Protein AF-A0A956G0F5-F1 (afdb_monomer_lite)

pLDDT: mean 84.37, std 15.27, range [37.78, 97.0]

Foldseek 3Di:
DDDDDDPFFKKKKKAWDPDPQVSQVVSLLVVLQQVLLCVVLVWDKDWDDFDADPPRGTRMTMITTHAPPVLVQCVLVAFKEWEWEADPPHDDITITIMGIDMDTPPPVVDPDPVPVDGDHQWYAYDPPFGKIAGPPPRQMDRPNVCSSSHPCVSPTPRGNRPDD

Sequence (164 aa):
MSRERPDFDCSVHLQASFGGVEARRFAAMLLRMYTRWAERVGLRREIGEIVGGEDGEVERATLKLAGEGLPARLRGEAGAHRLVRLPPGETRRHASFVFVEVTAPHDDAGAASTSAAGEQARTYVLHPSESVTDDRTGARTEDAQAVFDGDLSPFLPDVAAQRP

Radius of gyration: 15.9 Å; chains: 1; bounding box: 43×42×38 Å

Structure (mmCIF, N/CA/C/O backbone):
data_AF-A0A956G0F5-F1
#
_entry.id   AF-A0A956G0F5-F1
#
loop_
_atom_site.group_PDB
_atom_site.id
_atom_site.type_symbol
_atom_site.label_atom_id
_atom_site.label_alt_id
_atom_site.label_comp_id
_atom_site.label_asym_id
_atom_site.label_entity_id
_atom_site.label_seq_id
_atom_site.pdbx_PDB_ins_code
_atom_site.Cartn_x
_atom_site.Cartn_y
_atom_site.Cartn_z
_atom_site.occupancy
_atom_site.B_iso_or_equiv
_atom_site.auth_seq_id
_atom_site.auth_comp_id
_atom_site.auth_asym_id
_atom_site.auth_atom_id
_atom_site.pdbx_PDB_model_num
ATOM 1 N N . MET A 1 1 ? -19.139 25.945 19.497 1.00 37.78 1 MET A N 1
ATOM 2 C CA . MET A 1 1 ? -18.672 26.077 18.102 1.00 37.78 1 MET A CA 1
ATOM 3 C C . MET A 1 1 ? -18.524 24.672 17.548 1.00 37.78 1 MET A C 1
ATOM 5 O O . MET A 1 1 ? -17.520 24.027 17.824 1.00 37.78 1 MET A O 1
ATOM 9 N N . SER A 1 2 ? -19.570 24.148 16.909 1.00 46.56 2 SER A N 1
ATOM 10 C CA . SER A 1 2 ? -19.559 22.795 16.349 1.00 46.56 2 SER A CA 1
ATOM 11 C C . SER A 1 2 ? -18.600 22.784 15.165 1.00 46.56 2 SER A C 1
ATOM 13 O O . SER A 1 2 ? -18.899 23.384 14.139 1.00 46.56 2 SER A O 1
ATOM 15 N N . ARG A 1 3 ? -17.417 22.185 15.335 1.00 55.22 3 ARG A N 1
ATOM 16 C CA . ARG A 1 3 ? -16.556 21.862 14.196 1.00 55.22 3 ARG A CA 1
ATOM 17 C C . ARG A 1 3 ? -17.314 20.839 13.357 1.00 55.22 3 ARG A C 1
ATOM 19 O O . ARG A 1 3 ? -17.708 19.801 13.888 1.00 55.22 3 ARG A O 1
ATOM 26 N N . GLU A 1 4 ? -17.579 21.182 12.103 1.00 61.81 4 GLU A N 1
ATOM 27 C CA . GLU A 1 4 ? -18.079 20.245 11.102 1.00 61.81 4 GLU A CA 1
ATOM 28 C C . GLU A 1 4 ? -17.144 19.029 11.110 1.00 61.81 4 GLU A C 1
ATOM 30 O O . GLU A 1 4 ? -15.923 19.188 11.041 1.00 61.81 4 GLU A O 1
ATOM 35 N N . ARG A 1 5 ? -17.687 17.829 11.352 1.00 61.78 5 ARG A N 1
ATOM 36 C CA . ARG A 1 5 ? -16.852 16.627 11.321 1.00 61.78 5 ARG A CA 1
ATOM 37 C C . ARG A 1 5 ? -16.483 16.368 9.862 1.00 61.78 5 ARG A C 1
ATOM 39 O O . ARG A 1 5 ? -17.388 16.378 9.031 1.00 61.78 5 ARG A O 1
ATOM 46 N N . PRO A 1 6 ? -15.202 16.127 9.553 1.00 67.56 6 PRO A N 1
ATOM 47 C CA . PRO A 1 6 ? -14.816 15.734 8.211 1.00 67.56 6 PRO A CA 1
ATOM 48 C C . PRO A 1 6 ? -15.486 14.400 7.864 1.00 67.56 6 PRO A C 1
ATOM 50 O O . PRO A 1 6 ? -15.655 13.540 8.728 1.00 67.56 6 PRO A O 1
ATOM 53 N N . ASP A 1 7 ? -15.843 14.223 6.592 1.00 78.75 7 ASP A N 1
ATOM 54 C CA . ASP A 1 7 ? -16.446 12.981 6.088 1.00 78.75 7 ASP A CA 1
ATOM 55 C C . ASP A 1 7 ? -15.504 11.763 6.178 1.00 78.75 7 ASP A C 1
ATOM 57 O O . ASP A 1 7 ? -15.962 10.620 6.112 1.00 78.75 7 ASP A O 1
ATOM 61 N N . PHE A 1 8 ? -14.196 12.007 6.325 1.00 86.19 8 PHE A N 1
ATOM 62 C CA . PHE A 1 8 ? -13.141 11.000 6.428 1.00 86.19 8 PHE A CA 1
ATOM 63 C C . PHE A 1 8 ? -12.205 11.313 7.597 1.00 86.19 8 PHE A C 1
ATOM 65 O O . PHE A 1 8 ? -11.886 12.474 7.846 1.00 86.19 8 PHE A O 1
ATOM 72 N N . ASP A 1 9 ? -11.730 10.269 8.274 1.00 88.00 9 ASP A N 1
ATOM 73 C CA . ASP A 1 9 ? -10.917 10.351 9.495 1.00 88.00 9 ASP A CA 1
ATOM 74 C C . ASP A 1 9 ? -9.413 10.178 9.235 1.00 88.00 9 ASP A C 1
ATOM 76 O O . ASP A 1 9 ? -8.593 10.446 10.114 1.00 88.00 9 ASP A O 1
ATOM 80 N N . CYS A 1 10 ? -9.036 9.713 8.042 1.00 89.88 10 CYS A N 1
ATOM 81 C CA . CYS A 1 10 ? -7.657 9.423 7.666 1.00 89.88 10 CYS A CA 1
ATOM 82 C C . CYS A 1 10 ? -7.459 9.578 6.155 1.00 89.88 10 CYS A C 1
ATOM 84 O O . CYS A 1 10 ? -8.315 9.159 5.374 1.00 89.88 10 CYS A O 1
ATOM 86 N N . SER A 1 11 ? -6.305 10.100 5.742 1.00 91.56 11 SER A N 1
ATOM 87 C CA . SER A 1 11 ? -5.857 10.074 4.347 1.00 91.56 11 SER A CA 1
ATOM 88 C C . SER A 1 11 ? -4.525 9.340 4.237 1.00 91.56 11 SER A C 1
ATOM 90 O O . SER A 1 11 ? -3.614 9.556 5.031 1.00 91.56 11 SER A O 1
ATOM 92 N N . VAL A 1 12 ? -4.426 8.440 3.263 1.00 93.06 12 VAL A N 1
ATOM 93 C CA . VAL A 1 12 ? -3.208 7.718 2.898 1.00 93.06 12 VAL A CA 1
ATOM 94 C C . VAL A 1 12 ? -2.734 8.271 1.562 1.00 93.06 12 VAL A C 1
ATOM 96 O O . VAL A 1 12 ? -3.413 8.118 0.544 1.00 93.06 12 VAL A O 1
ATOM 99 N N . HIS A 1 13 ? -1.578 8.919 1.561 1.00 93.88 13 HIS A N 1
ATOM 100 C CA . HIS A 1 13 ? -0.949 9.464 0.368 1.00 93.88 13 HIS A CA 1
ATOM 101 C C . HIS A 1 13 ? 0.147 8.515 -0.098 1.00 93.88 13 HIS A C 1
ATOM 103 O O . HIS A 1 13 ? 1.003 8.106 0.682 1.00 93.88 13 HIS A O 1
ATOM 109 N N . LEU A 1 14 ? 0.122 8.159 -1.377 1.00 94.62 14 LEU A N 1
ATOM 110 C CA . LEU A 1 14 ? 1.141 7.342 -2.018 1.00 94.62 14 LEU A CA 1
ATOM 111 C C . LEU A 1 14 ? 1.869 8.196 -3.043 1.00 94.62 14 LEU A C 1
ATOM 113 O O . LEU A 1 14 ? 1.217 8.852 -3.853 1.00 94.62 14 LEU A O 1
ATOM 117 N N . GLN A 1 15 ? 3.197 8.147 -3.047 1.00 94.81 15 GLN A N 1
ATOM 118 C CA . GLN A 1 15 ? 4.019 8.835 -4.035 1.00 94.81 15 GLN A CA 1
ATOM 119 C C . GLN A 1 15 ? 5.138 7.922 -4.532 1.00 94.81 15 GLN A C 1
ATOM 121 O O . GLN A 1 15 ? 5.992 7.481 -3.758 1.00 94.81 15 GLN A O 1
ATOM 126 N N . ALA A 1 16 ? 5.151 7.648 -5.835 1.00 94.44 16 ALA A N 1
ATOM 127 C CA . ALA A 1 16 ? 6.256 6.953 -6.478 1.00 94.44 16 ALA A CA 1
ATOM 128 C C . ALA A 1 16 ? 7.526 7.812 -6.394 1.00 94.44 16 ALA A C 1
ATOM 130 O O . ALA A 1 16 ? 7.481 9.017 -6.638 1.00 94.44 16 ALA A O 1
ATOM 131 N N . SER A 1 17 ? 8.661 7.206 -6.037 1.00 90.44 17 SER A N 1
ATOM 132 C CA . SER A 1 17 ? 9.909 7.949 -5.832 1.00 90.44 17 SER A CA 1
ATOM 133 C C . SER A 1 17 ? 11.051 7.448 -6.706 1.00 90.44 17 SER A C 1
ATOM 135 O O . SER A 1 17 ? 11.400 8.081 -7.699 1.00 90.44 17 SER A O 1
ATOM 137 N N . PHE A 1 18 ? 11.641 6.306 -6.368 1.00 91.50 18 PHE A N 1
ATOM 138 C CA . PHE A 1 18 ? 12.774 5.732 -7.090 1.00 91.50 18 PHE A CA 1
ATOM 139 C C . PHE A 1 18 ? 12.350 4.472 -7.842 1.00 91.50 18 PHE A C 1
ATOM 141 O O . PHE A 1 18 ? 11.672 3.628 -7.272 1.00 91.50 18 PHE A O 1
ATOM 148 N N . GLY A 1 19 ? 12.782 4.313 -9.096 1.00 86.75 19 GLY A N 1
ATOM 149 C CA . GLY A 1 19 ? 12.456 3.148 -9.939 1.00 86.75 19 GLY A CA 1
ATOM 150 C C . GLY A 1 19 ? 11.652 3.476 -11.204 1.00 86.75 19 GLY A C 1
ATOM 151 O O . GLY A 1 19 ? 11.338 2.574 -11.977 1.00 86.75 19 GLY A O 1
ATOM 152 N N . GLY A 1 20 ? 11.339 4.754 -11.447 1.00 89.94 20 GLY A N 1
ATOM 153 C CA . GLY A 1 20 ? 10.683 5.214 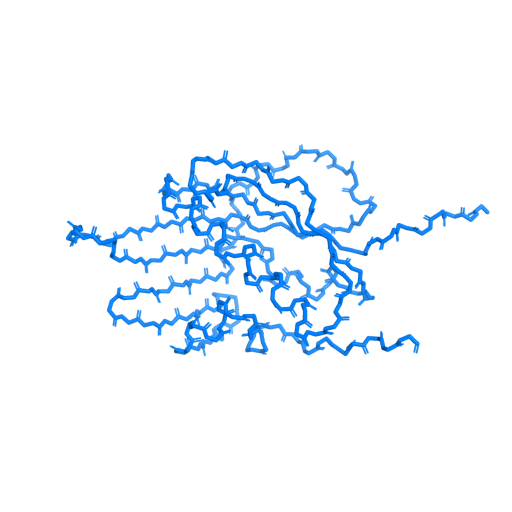-12.676 1.00 89.94 20 GLY A CA 1
ATOM 154 C C . GLY A 1 20 ? 9.306 4.576 -12.884 1.00 89.94 20 GLY A C 1
ATOM 155 O O . GLY A 1 20 ? 8.497 4.519 -11.960 1.00 89.94 20 GLY A O 1
ATOM 156 N N . VAL A 1 21 ? 9.055 4.066 -14.092 1.00 90.38 21 VAL A N 1
ATOM 157 C CA . VAL A 1 21 ? 7.820 3.349 -14.470 1.00 90.38 21 VAL A CA 1
ATOM 158 C C . VAL A 1 21 ? 7.455 2.247 -13.469 1.00 90.38 21 VAL A C 1
ATOM 160 O O . VAL A 1 21 ? 6.309 2.150 -13.035 1.00 90.38 21 VAL A O 1
ATOM 163 N N . GLU A 1 22 ? 8.430 1.447 -13.039 1.00 90.56 22 GLU A N 1
ATOM 164 C CA . GLU A 1 22 ? 8.188 0.325 -12.128 1.00 90.56 22 GLU A CA 1
ATOM 165 C C . GLU A 1 22 ? 7.748 0.795 -10.736 1.00 90.56 22 GLU A C 1
ATOM 167 O O . GLU A 1 22 ? 6.887 0.168 -10.117 1.00 90.56 22 GLU A O 1
ATOM 172 N N . ALA A 1 23 ? 8.246 1.947 -10.279 1.00 93.19 23 ALA A N 1
ATOM 173 C CA . ALA A 1 23 ? 7.774 2.582 -9.051 1.00 93.19 23 ALA A CA 1
ATOM 174 C C . ALA A 1 23 ? 6.330 3.074 -9.177 1.00 93.19 23 ALA A C 1
ATOM 176 O O . ALA A 1 23 ? 5.545 2.899 -8.248 1.00 93.19 23 ALA A O 1
ATOM 177 N N . ARG A 1 24 ? 5.949 3.624 -10.337 1.00 94.81 24 ARG A N 1
ATOM 178 C CA . ARG A 1 24 ? 4.577 4.094 -10.580 1.00 94.81 24 ARG A CA 1
ATOM 179 C C . ARG A 1 24 ? 3.569 2.948 -10.687 1.00 94.81 24 ARG A C 1
ATOM 181 O O . ARG A 1 24 ? 2.455 3.034 -10.172 1.00 94.81 24 ARG A O 1
ATOM 188 N N . ARG A 1 25 ? 3.970 1.827 -11.289 1.00 93.50 25 ARG A N 1
ATOM 189 C CA . ARG A 1 25 ? 3.181 0.581 -11.283 1.00 93.50 25 ARG A CA 1
ATOM 190 C C . ARG A 1 25 ? 3.063 0.006 -9.878 1.00 93.50 25 ARG A C 1
ATOM 192 O O . ARG A 1 25 ? 1.989 -0.443 -9.482 1.00 93.50 25 ARG A O 1
ATOM 199 N N . PHE A 1 26 ? 4.142 0.054 -9.100 1.00 95.00 26 PHE A N 1
ATOM 200 C CA . PHE A 1 26 ? 4.118 -0.383 -7.710 1.00 95.00 26 PHE A CA 1
ATOM 201 C C . PHE A 1 26 ? 3.214 0.502 -6.838 1.00 95.00 26 PHE A C 1
ATOM 203 O O . PHE A 1 26 ? 2.444 -0.026 -6.039 1.00 95.00 26 PHE A O 1
ATOM 210 N N . ALA A 1 27 ? 3.204 1.821 -7.045 1.00 95.88 27 ALA A N 1
ATOM 211 C CA . ALA A 1 27 ? 2.264 2.720 -6.373 1.00 95.88 27 ALA A CA 1
ATOM 212 C C . ALA A 1 27 ? 0.804 2.355 -6.691 1.00 95.88 27 ALA A C 1
ATOM 214 O O . ALA A 1 27 ? -0.027 2.312 -5.785 1.00 95.88 27 ALA A O 1
ATOM 215 N N . ALA A 1 28 ? 0.500 1.991 -7.942 1.00 95.31 28 ALA A N 1
ATOM 216 C CA . ALA A 1 28 ? -0.824 1.496 -8.325 1.00 95.31 28 ALA A CA 1
ATOM 217 C C . ALA A 1 28 ? -1.183 0.174 -7.615 1.00 95.31 28 ALA A C 1
ATOM 219 O O . ALA A 1 28 ? -2.324 -0.022 -7.187 1.00 95.31 28 ALA A O 1
ATOM 220 N N . MET A 1 29 ? -0.209 -0.729 -7.442 1.00 95.62 29 MET A N 1
ATOM 221 C CA . MET A 1 29 ? -0.393 -1.965 -6.672 1.00 95.62 29 MET A CA 1
ATOM 222 C C . MET A 1 29 ? -0.700 -1.681 -5.198 1.00 95.62 29 MET A C 1
ATOM 224 O O . MET A 1 29 ? -1.632 -2.276 -4.661 1.00 95.62 29 MET A O 1
ATOM 228 N N . LEU A 1 30 ? 0.028 -0.760 -4.560 1.00 96.81 30 LEU A N 1
ATOM 229 C CA . LEU A 1 30 ? -0.212 -0.372 -3.165 1.00 96.81 30 LEU A CA 1
ATOM 230 C C . LEU A 1 30 ? -1.554 0.350 -2.986 1.00 96.81 30 LEU A C 1
ATOM 232 O O . LEU A 1 30 ? -2.275 0.071 -2.031 1.00 96.81 30 LEU A O 1
ATOM 236 N N . LEU A 1 31 ? -1.942 1.220 -3.923 1.00 96.44 31 LEU A N 1
ATOM 237 C CA . LEU A 1 31 ? -3.258 1.862 -3.897 1.00 96.44 31 LEU A CA 1
ATOM 238 C C . LEU A 1 31 ? -4.376 0.812 -3.930 1.00 96.44 31 LEU A C 1
ATOM 240 O O . LEU A 1 31 ? -5.308 0.869 -3.124 1.00 96.44 31 LEU A O 1
ATOM 244 N N . ARG A 1 32 ? -4.268 -0.182 -4.823 1.00 96.19 32 ARG A N 1
ATOM 245 C CA . ARG A 1 32 ? -5.219 -1.300 -4.896 1.00 96.19 32 ARG A CA 1
ATOM 246 C C . ARG A 1 32 ? -5.219 -2.130 -3.612 1.00 96.19 32 ARG A C 1
ATOM 248 O O . ARG A 1 32 ? -6.293 -2.491 -3.141 1.00 96.19 32 ARG A O 1
ATOM 255 N N . MET A 1 33 ? -4.045 -2.400 -3.047 1.00 97.00 33 MET A N 1
ATOM 256 C CA . MET A 1 33 ? -3.880 -3.143 -1.797 1.00 97.00 33 MET A CA 1
ATOM 257 C C . MET A 1 33 ? -4.645 -2.484 -0.642 1.00 97.00 33 MET A C 1
ATOM 259 O O . MET A 1 33 ? -5.511 -3.119 -0.044 1.00 97.00 33 MET A O 1
ATOM 263 N N . TYR A 1 34 ? -4.401 -1.197 -0.372 1.00 95.88 34 TYR A N 1
ATOM 264 C CA . TYR A 1 34 ? -5.104 -0.475 0.697 1.00 95.88 34 TYR A CA 1
ATOM 265 C C . TYR A 1 34 ? -6.599 -0.323 0.422 1.00 95.88 34 TYR A C 1
ATOM 267 O O . TYR A 1 34 ? -7.412 -0.390 1.342 1.00 95.88 34 TYR A O 1
ATOM 275 N N . THR A 1 35 ? -6.971 -0.161 -0.848 1.00 95.38 35 THR A N 1
ATOM 276 C CA . THR A 1 35 ? -8.373 -0.111 -1.270 1.00 95.38 35 THR A CA 1
ATOM 277 C C . THR A 1 35 ? -9.106 -1.405 -0.915 1.00 95.38 35 THR A C 1
ATOM 279 O O . THR A 1 35 ? -10.173 -1.354 -0.308 1.00 95.38 35 THR A O 1
ATOM 282 N N . ARG A 1 36 ? -8.521 -2.559 -1.251 1.00 95.62 36 ARG A N 1
ATOM 283 C CA . ARG A 1 36 ? -9.098 -3.878 -0.955 1.00 95.62 36 ARG A CA 1
ATOM 284 C C . ARG A 1 36 ? -9.089 -4.198 0.530 1.00 95.62 36 ARG A C 1
ATOM 286 O O . ARG A 1 36 ? -10.053 -4.765 1.032 1.00 95.62 36 ARG A O 1
ATOM 293 N N . TRP A 1 37 ? -8.037 -3.800 1.243 1.00 94.69 37 TRP A N 1
ATOM 294 C CA . TRP A 1 37 ? -8.008 -3.902 2.697 1.00 94.69 37 TRP A CA 1
ATOM 295 C C . TRP A 1 37 ? -9.184 -3.141 3.320 1.00 94.69 37 TRP A C 1
ATOM 297 O O . TRP A 1 37 ? -9.937 -3.726 4.093 1.00 94.69 37 TRP A O 1
ATOM 307 N N . ALA A 1 38 ? -9.407 -1.884 2.917 1.00 93.25 38 ALA A N 1
ATOM 308 C CA . ALA A 1 38 ? -10.523 -1.078 3.407 1.00 93.25 38 ALA A CA 1
ATOM 309 C C . ALA A 1 38 ? -11.890 -1.719 3.109 1.00 93.25 38 ALA A C 1
ATOM 311 O O . ALA A 1 38 ? -12.765 -1.715 3.969 1.00 93.25 38 ALA A O 1
ATOM 312 N N . GLU A 1 39 ? -12.066 -2.322 1.930 1.00 92.50 39 GLU A N 1
ATOM 313 C CA . GLU A 1 39 ? -13.279 -3.085 1.599 1.00 92.50 39 GLU A CA 1
ATOM 314 C C . GLU A 1 39 ? -13.452 -4.319 2.486 1.00 92.50 39 GLU A C 1
ATOM 316 O O . GLU A 1 39 ? -14.542 -4.565 2.999 1.00 92.50 39 GLU A O 1
ATOM 321 N N . ARG A 1 40 ? -12.372 -5.078 2.695 1.00 91.25 40 ARG A N 1
ATOM 322 C CA . ARG A 1 40 ? -12.358 -6.293 3.514 1.00 91.25 40 ARG A CA 1
ATOM 323 C C . ARG A 1 40 ? -12.743 -6.006 4.962 1.00 91.25 40 ARG A C 1
ATOM 325 O O . ARG A 1 40 ? -13.498 -6.779 5.544 1.00 91.25 40 ARG A O 1
ATOM 332 N N . VAL A 1 41 ? -12.250 -4.905 5.528 1.00 89.75 41 VAL A N 1
ATOM 333 C CA . VAL A 1 41 ? -12.592 -4.479 6.895 1.00 89.75 41 VAL A CA 1
ATOM 334 C C . VAL A 1 41 ? -13.885 -3.653 6.967 1.00 89.75 41 VAL A C 1
ATOM 336 O O . VAL A 1 41 ? -14.265 -3.207 8.044 1.00 89.75 41 VAL A O 1
ATOM 339 N N . GLY A 1 42 ? -14.584 -3.442 5.845 1.00 89.94 42 GLY A N 1
ATOM 340 C CA . GLY A 1 42 ? -15.866 -2.732 5.808 1.00 89.94 42 GLY A CA 1
ATOM 341 C C . GLY A 1 42 ? -15.777 -1.230 6.098 1.00 89.94 42 GLY A C 1
ATOM 342 O O . GLY A 1 42 ? -16.756 -0.639 6.553 1.00 89.94 42 GLY A O 1
ATOM 343 N N . LEU A 1 43 ? -14.623 -0.603 5.858 1.00 90.50 43 LEU A N 1
ATOM 344 C CA . LEU A 1 43 ? -14.445 0.839 6.020 1.00 90.50 43 LEU A CA 1
ATOM 345 C C . LEU A 1 43 ? -15.047 1.601 4.836 1.00 90.50 43 LEU A C 1
ATOM 347 O O . LEU A 1 43 ? -14.936 1.192 3.676 1.00 90.50 43 LEU A O 1
ATOM 351 N N . ARG A 1 44 ? -15.618 2.778 5.112 1.00 90.94 44 ARG A N 1
ATOM 352 C CA . ARG A 1 44 ? -15.967 3.725 4.047 1.00 90.94 44 ARG A CA 1
ATOM 353 C C . ARG A 1 44 ? -14.669 4.275 3.454 1.00 90.94 44 ARG A C 1
ATOM 355 O O . ARG A 1 44 ? -13.829 4.810 4.177 1.00 90.94 44 ARG A O 1
ATOM 362 N N . ARG A 1 45 ? -14.527 4.159 2.134 1.00 92.56 45 ARG A N 1
ATOM 363 C CA . ARG A 1 45 ? -13.351 4.599 1.376 1.00 92.56 45 ARG A CA 1
ATOM 364 C C . ARG A 1 45 ? -13.733 5.542 0.241 1.00 92.56 45 ARG A C 1
ATOM 366 O O . ARG A 1 45 ? -14.775 5.365 -0.385 1.00 92.56 45 ARG A O 1
ATOM 373 N N . GLU A 1 46 ? -12.851 6.478 -0.071 1.00 94.06 46 GLU A N 1
ATOM 374 C CA . GLU A 1 46 ? -12.921 7.321 -1.266 1.00 94.06 46 GLU A CA 1
ATOM 375 C C . GLU A 1 46 ? -11.521 7.465 -1.851 1.00 94.06 46 GLU A C 1
ATOM 377 O O . GLU A 1 46 ? -10.570 7.794 -1.145 1.00 94.06 46 GLU A O 1
ATOM 382 N N . ILE A 1 47 ? -11.386 7.210 -3.150 1.00 92.75 47 ILE A N 1
ATOM 383 C CA . ILE A 1 47 ? -10.143 7.512 -3.853 1.00 92.75 47 ILE A CA 1
ATOM 384 C C . ILE A 1 47 ? -10.238 8.973 -4.295 1.00 92.75 47 ILE A C 1
ATOM 386 O O . ILE A 1 47 ? -11.154 9.332 -5.031 1.00 92.75 47 ILE A O 1
ATOM 390 N N . GLY A 1 48 ? -9.334 9.804 -3.781 1.00 89.12 48 GLY A N 1
ATOM 391 C CA . GLY A 1 48 ? -9.252 11.226 -4.092 1.00 89.12 48 GLY A CA 1
ATOM 392 C C . GLY A 1 48 ? -8.470 11.483 -5.379 1.00 89.12 48 GLY A C 1
ATOM 393 O O . GLY A 1 48 ? -8.651 10.799 -6.384 1.00 89.12 48 GLY A O 1
ATOM 394 N N . GLU A 1 49 ? -7.581 12.479 -5.348 1.00 86.88 49 GLU A N 1
ATOM 395 C CA . GLU A 1 49 ? -6.722 12.789 -6.493 1.00 86.88 49 GLU A CA 1
ATOM 396 C C . GLU A 1 49 ? -5.792 11.606 -6.809 1.00 86.88 49 GLU A C 1
ATOM 398 O O . GLU A 1 49 ? -5.071 11.118 -5.933 1.00 86.88 49 GLU A O 1
ATOM 403 N N . ILE A 1 50 ? -5.791 11.184 -8.075 1.00 91.88 50 ILE A N 1
ATOM 404 C CA . ILE A 1 50 ? -4.775 10.311 -8.660 1.00 91.88 50 ILE A CA 1
ATOM 405 C C . ILE A 1 50 ? -4.065 11.113 -9.747 1.00 91.88 50 ILE A C 1
ATOM 407 O O . ILE A 1 50 ? -4.685 11.546 -10.717 1.00 91.88 50 ILE A O 1
ATOM 411 N N . VAL A 1 51 ? -2.758 11.273 -9.596 1.00 93.19 51 VAL A N 1
ATOM 412 C CA . VAL A 1 51 ? -1.851 11.745 -10.638 1.00 93.19 51 VAL A CA 1
ATOM 413 C C . VAL A 1 51 ? -1.124 10.523 -11.178 1.00 93.19 51 VAL A C 1
ATOM 415 O O . VAL A 1 51 ? -0.489 9.783 -10.424 1.00 93.19 51 VAL A O 1
ATOM 418 N N . GLY A 1 52 ? -1.247 10.282 -12.476 1.00 85.88 52 GLY A N 1
ATOM 419 C CA . GLY A 1 52 ? -0.748 9.071 -13.115 1.00 85.88 52 GLY A CA 1
ATOM 420 C C . GLY A 1 52 ? 0.085 9.329 -14.361 1.00 85.88 52 GLY A C 1
ATOM 421 O O . GLY A 1 52 ? 0.191 10.457 -14.838 1.00 85.88 52 GLY A O 1
ATOM 422 N N . GLY A 1 53 ? 0.667 8.243 -14.865 1.00 71.81 53 GLY A N 1
ATOM 423 C CA . GLY A 1 53 ? 1.258 8.162 -16.200 1.00 71.81 53 GLY A CA 1
ATOM 424 C C . GLY A 1 53 ? 0.314 7.469 -17.188 1.00 71.81 53 GLY A C 1
ATOM 425 O O . GLY A 1 53 ? -0.905 7.479 -17.021 1.00 71.81 53 GLY A O 1
ATOM 426 N N . GLU A 1 54 ? 0.882 6.838 -18.210 1.00 78.88 54 GLU A N 1
ATOM 427 C CA . GLU A 1 54 ? 0.150 5.991 -19.161 1.00 78.88 54 GLU A CA 1
ATOM 428 C C . GLU A 1 54 ? -0.222 4.629 -18.530 1.00 78.88 54 GLU A C 1
ATOM 430 O O . GLU A 1 54 ? 0.336 4.232 -17.506 1.00 78.88 54 GLU A O 1
ATOM 435 N N . ASP A 1 55 ? -1.193 3.917 -19.112 1.00 82.44 55 ASP A N 1
ATOM 436 C CA . ASP A 1 55 ? -1.543 2.522 -18.777 1.00 82.44 55 ASP A CA 1
ATOM 437 C C . ASP A 1 55 ? -1.813 2.203 -17.286 1.00 82.44 55 ASP A C 1
ATOM 439 O O . ASP A 1 55 ? -1.555 1.097 -16.805 1.00 82.44 55 ASP A O 1
ATOM 443 N N . GLY A 1 56 ? -2.377 3.151 -16.530 1.00 83.00 56 GLY A N 1
ATOM 444 C CA . GLY A 1 56 ? -2.764 2.932 -15.127 1.00 83.00 56 GLY A CA 1
ATOM 445 C C . GLY A 1 56 ? -1.611 3.049 -14.120 1.00 83.00 56 GLY A C 1
ATOM 446 O O . GLY A 1 56 ? -1.745 2.627 -12.970 1.00 83.00 56 GLY A O 1
ATOM 447 N N . GLU A 1 57 ? -0.484 3.627 -14.535 1.00 92.50 57 GLU A N 1
ATOM 448 C CA . GLU A 1 57 ? 0.615 4.027 -13.657 1.00 92.50 57 GLU A CA 1
ATOM 449 C C . GLU A 1 57 ? 0.193 5.148 -12.702 1.00 92.50 57 GLU A C 1
ATOM 451 O O . GLU A 1 57 ? -0.478 6.096 -13.104 1.00 92.50 57 GLU A O 1
ATOM 456 N N . VAL A 1 58 ? 0.636 5.078 -11.444 1.00 94.06 58 VAL A N 1
ATOM 457 C CA . VAL A 1 58 ? 0.335 6.085 -10.419 1.00 94.06 58 VAL A CA 1
ATOM 458 C C . VAL A 1 58 ? 1.624 6.776 -9.998 1.00 94.06 58 VAL A C 1
ATOM 460 O O . VAL A 1 58 ? 2.514 6.155 -9.431 1.00 94.06 58 VAL A O 1
ATOM 463 N N . GLU A 1 59 ? 1.736 8.073 -10.253 1.00 94.50 59 GLU A N 1
ATOM 464 C CA . GLU A 1 59 ? 2.817 8.891 -9.702 1.00 94.50 59 GLU A CA 1
ATOM 465 C C . GLU A 1 59 ? 2.488 9.332 -8.276 1.00 94.50 59 GLU A C 1
ATOM 467 O O . GLU A 1 59 ? 3.324 9.218 -7.378 1.00 94.50 59 GLU A O 1
ATOM 472 N N . ARG A 1 60 ? 1.243 9.760 -8.053 1.00 94.75 60 ARG A N 1
ATOM 473 C CA . ARG A 1 60 ? 0.724 10.147 -6.744 1.00 94.75 60 ARG A CA 1
ATOM 474 C C . ARG A 1 60 ? -0.740 9.749 -6.615 1.00 94.75 60 ARG A C 1
ATOM 476 O O . ARG A 1 60 ? -1.502 9.908 -7.559 1.00 94.75 60 ARG A O 1
ATOM 483 N N . ALA A 1 61 ? -1.160 9.269 -5.454 1.00 94.62 61 ALA A N 1
ATOM 484 C CA . ALA A 1 61 ? -2.570 9.007 -5.180 1.00 94.62 61 ALA A CA 1
ATOM 485 C C . ALA A 1 61 ? -2.924 9.314 -3.730 1.00 94.62 61 ALA A C 1
ATOM 487 O O . ALA A 1 61 ? -2.094 9.151 -2.840 1.00 94.62 61 ALA A O 1
ATOM 488 N N . THR A 1 62 ? -4.172 9.714 -3.498 1.00 94.44 62 THR A N 1
ATOM 489 C CA . THR A 1 62 ? -4.726 9.892 -2.153 1.00 94.44 62 THR A CA 1
ATOM 490 C C . THR A 1 62 ? -5.908 8.954 -1.944 1.00 94.44 62 THR A C 1
ATOM 492 O O . THR A 1 62 ? -6.869 8.977 -2.711 1.00 94.44 62 THR A O 1
ATOM 495 N N . LEU A 1 63 ? -5.863 8.151 -0.886 1.00 94.06 63 LEU A N 1
ATOM 496 C CA . LEU A 1 63 ? -6.963 7.309 -0.427 1.00 94.06 63 LEU A CA 1
ATOM 497 C C . LEU A 1 63 ? -7.493 7.861 0.896 1.00 94.06 63 LEU A C 1
ATOM 499 O O . LEU A 1 63 ? -6.769 7.891 1.886 1.00 94.06 63 LEU A O 1
ATOM 503 N N . LYS A 1 64 ? -8.758 8.268 0.924 1.00 93.31 64 LYS A N 1
ATOM 504 C CA . LYS A 1 64 ? -9.442 8.722 2.135 1.00 93.31 64 LYS A CA 1
ATOM 505 C C . LYS A 1 64 ? -10.228 7.574 2.754 1.00 93.31 64 LYS A C 1
ATOM 507 O O . LYS A 1 64 ? -10.902 6.820 2.048 1.00 93.31 64 LYS A O 1
ATOM 512 N N . LEU A 1 65 ? -10.157 7.458 4.072 1.00 92.56 65 LEU A N 1
ATOM 513 C CA . LEU A 1 65 ? -10.777 6.397 4.854 1.00 92.56 65 LEU A CA 1
ATOM 514 C C . LEU A 1 65 ? -11.538 7.006 6.032 1.00 92.56 65 LEU A C 1
ATOM 516 O O . LEU A 1 65 ? -11.025 7.893 6.714 1.00 92.56 65 LEU A O 1
ATOM 520 N N . ALA A 1 66 ? -12.756 6.526 6.275 1.00 90.25 66 ALA A N 1
ATOM 521 C CA . ALA A 1 66 ? -13.521 6.869 7.470 1.00 90.25 66 ALA A CA 1
ATOM 522 C C . ALA A 1 66 ? -13.505 5.691 8.445 1.00 90.25 66 ALA A C 1
ATOM 524 O O . ALA A 1 66 ? -13.711 4.542 8.048 1.00 90.25 66 ALA A O 1
ATOM 525 N N . GLY A 1 67 ? -13.244 5.986 9.712 1.00 85.44 67 GLY A N 1
ATOM 526 C CA . GLY A 1 67 ? -13.069 5.014 10.778 1.00 85.44 67 GLY A CA 1
ATOM 527 C C . GLY A 1 67 ? -12.313 5.606 11.965 1.00 85.44 67 GLY A C 1
ATOM 528 O O . GLY A 1 67 ? -11.331 6.337 11.827 1.00 85.44 67 GLY A O 1
ATOM 529 N N . GLU A 1 68 ? -12.751 5.249 13.166 1.00 82.62 68 GLU A N 1
ATOM 530 C CA . GLU A 1 68 ? -12.179 5.782 14.396 1.00 82.62 68 GLU A CA 1
ATOM 531 C C . GLU A 1 68 ? -10.742 5.292 14.629 1.00 82.62 68 GLU A C 1
ATOM 533 O O . GLU A 1 68 ? -10.430 4.102 14.528 1.00 82.62 68 GLU A O 1
ATOM 538 N N . GLY A 1 69 ? -9.852 6.221 14.983 1.00 84.75 69 GLY A N 1
ATOM 539 C CA . GLY A 1 69 ? -8.470 5.905 15.345 1.00 84.75 69 GLY A CA 1
ATOM 540 C C . GLY A 1 69 ? -7.604 5.394 14.188 1.00 84.75 69 GLY A C 1
ATOM 541 O O . GLY A 1 69 ? -6.493 4.919 14.437 1.00 84.75 69 GLY A O 1
ATOM 542 N N . LEU A 1 70 ? -8.068 5.502 12.937 1.00 88.19 70 LEU A N 1
ATOM 543 C CA . LEU A 1 70 ? -7.322 5.059 11.755 1.00 88.19 70 LEU A CA 1
ATOM 544 C C . LEU A 1 70 ? -5.917 5.672 11.638 1.00 88.19 70 LEU A C 1
ATOM 546 O O . LEU A 1 70 ? -4.994 4.891 11.406 1.00 88.19 70 LEU A O 1
ATOM 550 N N . PRO A 1 71 ? -5.687 6.982 11.877 1.00 85.94 71 PRO A N 1
AT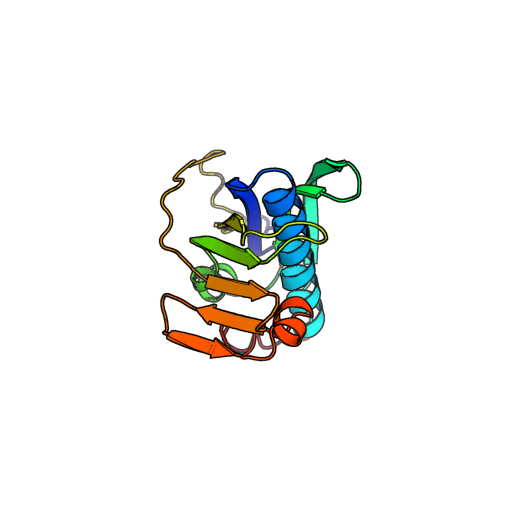OM 551 C CA . PRO A 1 71 ? -4.341 7.551 11.765 1.00 85.94 71 PRO A CA 1
ATOM 552 C C . PRO A 1 71 ? -3.324 6.889 12.704 1.00 85.94 71 PRO A C 1
ATOM 554 O O . PRO A 1 71 ? -2.185 6.643 12.321 1.00 85.94 71 PRO A O 1
ATOM 557 N N . ALA A 1 72 ? -3.736 6.539 13.927 1.00 86.06 72 ALA A N 1
ATOM 558 C CA . ALA A 1 72 ? -2.864 5.862 14.885 1.00 86.06 72 ALA A CA 1
ATOM 559 C C . ALA A 1 72 ? -2.583 4.406 14.482 1.00 86.06 72 ALA A C 1
ATOM 561 O O . ALA A 1 72 ? -1.463 3.929 14.648 1.00 86.06 72 ALA A O 1
ATOM 562 N N . ARG A 1 73 ? -3.585 3.711 13.928 1.00 85.81 73 ARG A N 1
ATOM 563 C CA . ARG A 1 73 ? -3.468 2.313 13.482 1.00 85.81 73 ARG A CA 1
ATOM 564 C C . ARG A 1 73 ? -2.622 2.176 12.219 1.00 85.81 73 ARG A C 1
ATOM 566 O O . ARG A 1 73 ? -1.789 1.284 12.141 1.00 85.81 73 ARG A O 1
ATOM 573 N N . LEU A 1 74 ? -2.811 3.083 11.264 1.00 89.00 74 LEU A N 1
ATOM 574 C CA . LEU A 1 74 ? -2.084 3.118 9.995 1.00 89.00 74 LEU A CA 1
ATOM 575 C C . LEU A 1 74 ? -0.731 3.823 10.102 1.00 89.00 74 LEU A C 1
ATOM 577 O O . LEU A 1 74 ? 0.023 3.843 9.138 1.00 89.00 74 LEU A O 1
ATOM 581 N N . ARG A 1 75 ? -0.359 4.351 11.274 1.00 84.50 75 ARG A N 1
ATOM 582 C CA . ARG A 1 75 ? 0.964 4.951 11.492 1.00 84.50 75 ARG A CA 1
ATOM 583 C C . ARG A 1 75 ? 2.109 3.993 11.143 1.00 84.50 75 ARG A C 1
ATOM 585 O O . ARG A 1 75 ? 3.162 4.452 10.713 1.00 84.50 75 ARG A O 1
ATOM 592 N N . GLY A 1 76 ? 1.900 2.684 11.316 1.00 86.00 76 GLY A N 1
ATOM 593 C CA . GLY A 1 76 ? 2.848 1.642 10.908 1.00 86.00 76 GLY A CA 1
ATOM 594 C C . GLY A 1 76 ? 3.066 1.549 9.393 1.00 86.00 76 GLY A C 1
ATOM 595 O O . GLY A 1 76 ? 4.126 1.097 8.974 1.00 86.00 76 GLY A O 1
ATOM 596 N N . GLU A 1 77 ? 2.130 2.047 8.581 1.00 90.50 77 GLU A N 1
ATOM 597 C CA . GLU A 1 77 ? 2.243 2.093 7.117 1.00 90.50 77 GLU A CA 1
ATOM 598 C C . GLU A 1 77 ? 3.059 3.282 6.622 1.00 90.50 77 GLU A C 1
ATOM 600 O O . GLU A 1 77 ? 3.582 3.254 5.513 1.00 90.50 77 GLU A O 1
ATOM 605 N N . ALA A 1 78 ? 3.163 4.352 7.411 1.00 91.00 78 ALA A N 1
ATOM 606 C CA . ALA A 1 78 ? 3.878 5.542 6.974 1.00 91.00 78 ALA A CA 1
ATOM 607 C C . ALA A 1 78 ? 5.369 5.216 6.778 1.00 91.00 78 ALA A C 1
ATOM 609 O O . ALA A 1 78 ? 5.992 4.615 7.652 1.00 91.00 78 ALA A O 1
ATOM 610 N N . GLY A 1 79 ? 5.968 5.603 5.653 1.00 91.56 79 GLY A N 1
ATOM 611 C CA . GLY A 1 79 ? 7.382 5.381 5.337 1.00 91.56 79 GLY A CA 1
ATOM 612 C C . GLY A 1 79 ? 7.627 4.851 3.926 1.00 91.56 79 GLY A C 1
ATOM 613 O O . GLY A 1 79 ? 6.766 4.915 3.050 1.00 91.56 79 GLY A O 1
ATOM 614 N N . ALA A 1 80 ? 8.842 4.353 3.686 1.00 93.56 80 ALA A N 1
ATOM 615 C CA . ALA A 1 80 ? 9.230 3.852 2.370 1.00 93.56 80 ALA A CA 1
ATOM 616 C C . ALA A 1 80 ? 8.816 2.386 2.184 1.00 93.56 80 ALA A C 1
ATOM 618 O O . ALA A 1 80 ? 9.250 1.507 2.929 1.00 93.56 80 ALA A O 1
ATOM 619 N N . HIS A 1 81 ? 8.018 2.111 1.158 1.00 95.56 81 HIS A N 1
ATOM 620 C CA . HIS A 1 81 ? 7.698 0.766 0.695 1.00 95.56 81 HIS A CA 1
ATOM 621 C C . HIS A 1 81 ? 8.631 0.423 -0.460 1.00 95.56 81 HIS A C 1
ATOM 623 O O . HIS A 1 81 ? 8.725 1.180 -1.428 1.00 95.56 81 HIS A O 1
ATOM 629 N N . ARG A 1 82 ? 9.319 -0.714 -0.372 1.00 95.75 82 ARG A N 1
ATOM 630 C CA . ARG A 1 82 ? 10.324 -1.143 -1.345 1.00 95.75 82 ARG A CA 1
ATOM 631 C C . ARG A 1 82 ? 9.870 -2.398 -2.077 1.00 95.75 82 ARG A C 1
ATOM 633 O O . ARG A 1 82 ? 9.662 -3.423 -1.445 1.00 95.75 82 ARG A O 1
ATOM 640 N N . LEU A 1 83 ? 9.812 -2.360 -3.403 1.00 95.38 83 LEU A N 1
ATOM 641 C CA . LEU A 1 83 ? 9.610 -3.533 -4.253 1.00 95.38 83 LEU A CA 1
ATOM 642 C C . LEU A 1 83 ? 10.941 -3.988 -4.852 1.00 95.38 83 LEU A C 1
ATOM 644 O O . LEU A 1 83 ? 11.632 -3.199 -5.491 1.00 95.38 83 LEU A O 1
ATOM 648 N N . VAL A 1 84 ? 11.277 -5.265 -4.694 1.00 94.44 84 VAL A N 1
ATOM 649 C CA . VAL A 1 84 ? 12.401 -5.927 -5.359 1.00 94.44 84 VAL A CA 1
ATOM 650 C C . VAL A 1 84 ? 11.850 -7.013 -6.272 1.00 94.44 84 VAL A C 1
ATOM 652 O O . VAL A 1 84 ? 11.326 -8.015 -5.791 1.00 94.44 84 VAL A O 1
ATOM 655 N N . ARG A 1 85 ? 11.980 -6.832 -7.588 1.00 91.25 85 ARG A N 1
ATOM 656 C CA . ARG A 1 85 ? 11.541 -7.833 -8.570 1.00 91.25 85 ARG A CA 1
ATOM 657 C C . ARG A 1 85 ? 12.436 -7.898 -9.794 1.00 91.25 85 ARG A C 1
ATOM 659 O O . ARG A 1 85 ? 13.198 -6.970 -10.048 1.00 91.25 85 ARG A O 1
ATOM 666 N N . LEU A 1 86 ? 12.338 -8.986 -10.548 1.00 88.38 86 LEU A N 1
ATOM 667 C CA . LEU A 1 86 ? 12.889 -9.095 -11.900 1.00 88.38 86 LEU A CA 1
ATOM 668 C C . LEU A 1 86 ? 11.783 -8.746 -12.913 1.00 88.38 86 LEU A C 1
ATOM 670 O O . LEU A 1 86 ? 10.831 -9.521 -13.022 1.00 88.38 86 LEU A O 1
ATOM 674 N N . PRO A 1 87 ? 11.854 -7.604 -13.620 1.00 83.06 87 PRO A N 1
ATOM 675 C CA . PRO A 1 87 ? 10.877 -7.281 -14.653 1.00 83.06 87 PRO A CA 1
ATOM 676 C C . PRO A 1 87 ? 10.900 -8.295 -15.814 1.00 83.06 87 PRO A C 1
ATOM 678 O O . PRO A 1 87 ? 11.942 -8.903 -16.083 1.00 83.06 87 PRO A O 1
ATOM 681 N N . PRO A 1 88 ? 9.776 -8.483 -16.533 1.00 82.12 88 PRO A N 1
ATOM 682 C CA . PRO A 1 88 ? 9.717 -9.396 -17.671 1.00 82.12 88 PRO A CA 1
ATOM 683 C C . PRO A 1 88 ? 10.709 -8.977 -18.761 1.00 82.12 88 PRO A C 1
ATOM 685 O O . PRO A 1 88 ? 10.708 -7.827 -19.191 1.00 82.12 88 PRO A O 1
ATOM 688 N N . GLY A 1 89 ? 11.534 -9.912 -19.233 1.00 84.81 89 GLY A N 1
ATOM 689 C CA . GLY A 1 89 ? 12.522 -9.647 -20.285 1.00 84.81 89 GLY A CA 1
ATOM 690 C C . GLY A 1 89 ? 13.825 -8.999 -19.803 1.00 84.81 89 GLY A C 1
ATOM 691 O O . GLY A 1 89 ? 14.735 -8.820 -20.610 1.00 84.81 89 GLY A O 1
ATOM 692 N N . GLU A 1 90 ? 13.957 -8.702 -18.507 1.00 85.19 90 GLU A N 1
ATOM 693 C CA . GLU A 1 90 ? 15.198 -8.201 -17.913 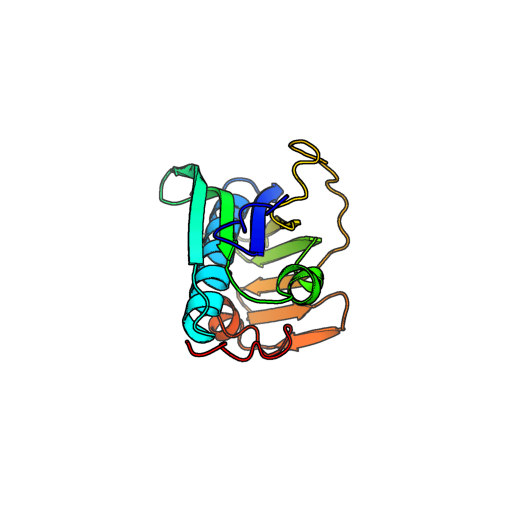1.00 85.19 90 GLU A CA 1
ATOM 694 C C . GLU A 1 90 ? 15.983 -9.313 -17.198 1.00 85.19 90 GLU A C 1
ATOM 696 O O . GLU A 1 90 ? 15.450 -10.367 -16.855 1.00 85.19 90 GLU A O 1
ATOM 701 N N . THR A 1 91 ? 17.284 -9.091 -16.980 1.00 86.19 91 THR A N 1
ATOM 702 C CA . THR A 1 91 ? 18.197 -10.054 -16.323 1.00 86.19 91 THR A CA 1
ATOM 703 C C . THR A 1 91 ? 18.645 -9.618 -14.930 1.00 86.19 91 THR A C 1
ATOM 705 O O . THR A 1 91 ? 19.267 -10.395 -14.204 1.00 86.19 91 THR A O 1
ATOM 708 N N . ARG A 1 92 ? 18.346 -8.375 -14.535 1.00 86.31 92 ARG A N 1
ATOM 709 C CA . ARG A 1 92 ? 18.725 -7.804 -13.239 1.00 86.31 92 ARG A CA 1
ATOM 710 C C . ARG A 1 92 ? 17.487 -7.485 -12.424 1.00 86.31 92 ARG A C 1
ATOM 712 O O . ARG A 1 92 ? 16.454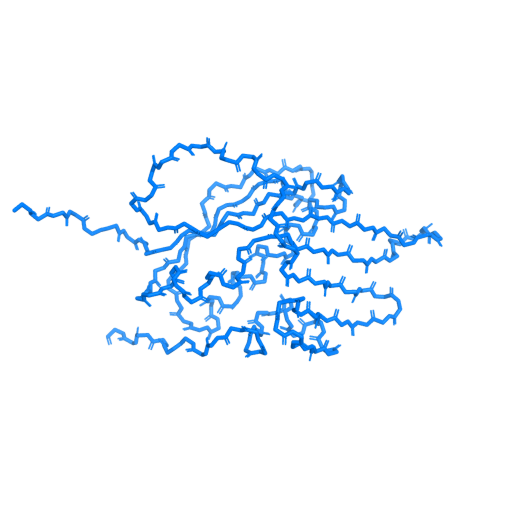 -7.138 -12.970 1.00 86.31 92 ARG A O 1
ATOM 719 N N . ARG A 1 93 ? 17.596 -7.612 -11.102 1.00 89.88 93 ARG A N 1
ATOM 720 C CA . ARG A 1 93 ? 16.528 -7.208 -10.182 1.00 89.88 93 ARG A CA 1
ATOM 721 C C . ARG A 1 93 ? 16.506 -5.690 -10.054 1.00 89.88 93 ARG A C 1
ATOM 723 O O . ARG A 1 93 ? 17.557 -5.067 -9.914 1.00 89.88 93 ARG A O 1
ATOM 730 N N . HIS A 1 94 ? 15.308 -5.126 -10.042 1.00 88.19 94 HIS A N 1
ATOM 731 C CA . HIS A 1 94 ? 15.058 -3.703 -9.870 1.00 88.19 94 HIS A CA 1
ATOM 732 C C . HIS A 1 94 ? 14.541 -3.479 -8.458 1.00 88.19 94 HIS A C 1
ATOM 734 O O . HIS A 1 94 ? 13.735 -4.264 -7.956 1.00 88.19 94 HIS A O 1
ATOM 740 N N . ALA A 1 95 ? 15.018 -2.410 -7.825 1.00 92.44 95 ALA A N 1
ATOM 741 C CA . ALA A 1 95 ? 14.465 -1.907 -6.580 1.00 92.44 95 ALA A CA 1
ATOM 742 C C . ALA A 1 95 ? 13.650 -0.652 -6.896 1.00 92.44 95 ALA A C 1
ATOM 744 O O . ALA A 1 95 ? 14.192 0.307 -7.443 1.00 92.44 95 ALA A O 1
ATOM 745 N N . SER A 1 96 ? 12.365 -0.679 -6.561 1.00 94.31 96 SER A N 1
ATOM 746 C CA . SER A 1 96 ? 11.457 0.458 -6.691 1.00 94.31 96 SER A CA 1
ATOM 747 C C . SER A 1 96 ? 10.952 0.884 -5.321 1.00 94.31 96 SER A C 1
ATOM 749 O O . SER A 1 96 ? 10.797 0.045 -4.436 1.00 94.31 96 SER A O 1
ATOM 751 N N . PHE A 1 97 ? 10.688 2.171 -5.146 1.00 94.88 97 PHE A N 1
ATOM 752 C CA . PHE A 1 97 ? 10.278 2.758 -3.880 1.00 94.88 97 PHE A CA 1
ATOM 753 C C . PHE A 1 97 ? 9.037 3.623 -4.068 1.00 94.88 97 PHE A C 1
ATOM 755 O O . PHE A 1 97 ? 8.917 4.377 -5.038 1.00 94.88 97 PHE A O 1
ATOM 762 N N . VAL A 1 98 ? 8.125 3.505 -3.111 1.00 95.62 98 VAL A N 1
ATOM 763 C CA . VAL A 1 98 ? 6.932 4.339 -2.978 1.00 95.62 9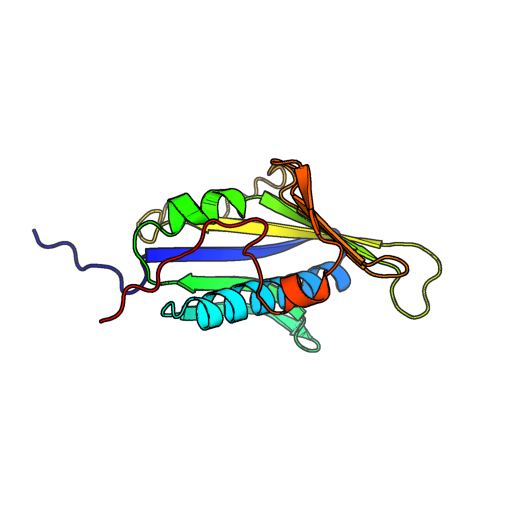8 VAL A CA 1
ATOM 764 C C . VAL A 1 98 ? 6.900 4.839 -1.546 1.00 95.62 98 VAL A C 1
ATOM 766 O O . VAL A 1 98 ? 7.021 4.048 -0.612 1.00 95.62 98 VAL A O 1
ATOM 769 N N . PHE A 1 99 ? 6.761 6.144 -1.366 1.00 94.69 99 PHE A N 1
ATOM 770 C CA . PHE A 1 99 ? 6.536 6.718 -0.049 1.00 94.69 99 PHE A CA 1
ATOM 771 C C . PHE A 1 99 ? 5.047 6.694 0.263 1.00 94.69 99 PHE A C 1
ATOM 773 O O . PHE A 1 99 ? 4.229 7.093 -0.567 1.00 94.69 99 PHE A O 1
ATOM 780 N N . VAL A 1 100 ? 4.722 6.200 1.452 1.00 93.94 100 VAL A N 1
ATOM 781 C CA . VAL A 1 100 ? 3.376 6.211 2.009 1.00 93.94 100 VAL A CA 1
ATOM 782 C C . VAL A 1 100 ? 3.365 7.190 3.173 1.00 93.94 100 VAL A C 1
ATOM 784 O O . VAL A 1 100 ? 4.196 7.104 4.075 1.00 93.94 100 VAL A O 1
ATOM 787 N N . GLU A 1 101 ? 2.429 8.123 3.154 1.00 91.56 101 GLU A N 1
ATOM 788 C CA . GLU A 1 101 ? 2.194 9.075 4.232 1.00 91.56 101 GLU A CA 1
ATOM 789 C C . GLU A 1 101 ? 0.762 8.916 4.736 1.00 91.56 101 GLU A C 1
ATOM 791 O O . GLU A 1 101 ? -0.162 8.699 3.954 1.00 91.56 101 GLU A O 1
ATOM 796 N N . VAL A 1 102 ? 0.582 8.995 6.052 1.00 90.75 102 VAL A N 1
ATOM 797 C CA . VAL A 1 102 ? -0.717 8.835 6.705 1.00 90.75 102 VAL A CA 1
ATOM 798 C C . VAL A 1 102 ? -1.002 10.098 7.497 1.00 90.75 102 VAL A C 1
ATOM 800 O O . VAL A 1 102 ? -0.279 10.407 8.443 1.00 90.75 102 VAL A O 1
ATOM 803 N N . THR A 1 103 ? -2.051 10.817 7.112 1.00 87.88 103 THR A N 1
ATOM 804 C CA . THR A 1 103 ? -2.421 12.113 7.688 1.00 87.88 103 THR A CA 1
ATOM 805 C C . THR A 1 103 ? -3.826 12.068 8.280 1.00 87.88 103 THR A C 1
ATOM 807 O O . THR A 1 103 ? -4.714 11.338 7.825 1.00 87.88 103 THR A O 1
ATOM 810 N N . ALA A 1 104 ? -4.035 12.856 9.335 1.00 84.44 104 ALA A N 1
ATOM 811 C CA . ALA A 1 104 ? -5.365 13.130 9.860 1.00 84.44 104 ALA A CA 1
ATOM 812 C C . ALA A 1 104 ? -6.009 14.282 9.059 1.00 84.44 104 ALA A C 1
ATOM 814 O O . ALA A 1 104 ? -5.303 15.186 8.621 1.00 84.44 104 ALA A O 1
ATOM 815 N N . PRO A 1 105 ? -7.344 14.330 8.923 1.00 70.81 105 PRO A N 1
ATOM 816 C CA . PRO A 1 105 ? -8.060 15.323 8.110 1.00 70.81 105 PRO A CA 1
ATOM 817 C C . PRO A 1 105 ? -7.870 16.783 8.547 1.00 70.81 105 PRO A C 1
ATOM 819 O O . PRO A 1 105 ? -8.245 17.681 7.809 1.00 70.81 105 PRO A O 1
ATOM 822 N N . HIS A 1 106 ? -7.338 17.034 9.747 1.00 63.03 106 HIS A N 1
ATOM 823 C CA . HIS A 1 106 ? -7.073 18.386 10.255 1.00 63.03 106 HIS A CA 1
ATOM 824 C C . HIS A 1 106 ? -5.589 18.768 10.217 1.00 63.03 106 HIS A C 1
ATOM 826 O O . HIS A 1 106 ? -5.236 19.853 10.677 1.00 63.03 106 HIS A O 1
ATOM 832 N N . ASP A 1 107 ? -4.732 17.898 9.685 1.00 56.69 107 ASP A N 1
ATOM 833 C CA . ASP A 1 107 ? -3.319 18.187 9.456 1.00 56.69 107 ASP A CA 1
ATOM 834 C C . ASP A 1 107 ? -3.159 18.804 8.053 1.00 56.69 107 ASP A C 1
ATOM 836 O O . ASP A 1 107 ? -2.477 18.282 7.180 1.00 56.69 107 ASP A O 1
ATOM 840 N N . ASP A 1 108 ? -3.810 19.951 7.820 1.00 48.38 108 ASP A N 1
ATOM 841 C CA . ASP A 1 108 ? -3.639 20.792 6.616 1.00 48.38 108 ASP A CA 1
ATOM 842 C C . ASP A 1 108 ? -2.331 21.614 6.691 1.00 48.38 108 ASP A C 1
ATOM 844 O O . ASP A 1 108 ? -2.209 22.743 6.206 1.00 48.38 108 ASP A O 1
ATOM 848 N N . ALA A 1 109 ? -1.318 21.058 7.357 1.00 43.22 109 ALA A N 1
ATOM 849 C CA . ALA A 1 109 ? -0.004 21.654 7.503 1.00 43.22 109 ALA A CA 1
ATOM 850 C C . ALA A 1 109 ? 0.820 21.429 6.230 1.00 43.22 109 ALA A C 1
ATOM 852 O O . ALA A 1 109 ? 1.845 20.765 6.264 1.00 43.22 109 ALA A O 1
ATOM 853 N N . GLY A 1 110 ? 0.382 22.030 5.122 1.00 41.28 110 GLY A N 1
ATOM 854 C CA . GLY A 1 110 ? 1.213 22.273 3.948 1.00 41.28 110 GLY A CA 1
ATOM 855 C C . GLY A 1 110 ? 1.573 21.029 3.137 1.00 41.28 110 GLY A C 1
ATOM 856 O O . GLY A 1 110 ? 2.229 20.096 3.588 1.00 41.28 110 GLY A O 1
ATOM 857 N N . ALA A 1 111 ? 1.211 21.078 1.861 1.00 42.06 111 ALA A N 1
ATOM 858 C CA . ALA A 1 111 ? 1.754 20.207 0.838 1.00 42.06 111 ALA A CA 1
ATOM 859 C C . ALA A 1 111 ? 3.279 20.008 0.985 1.00 42.06 111 ALA A C 1
ATOM 861 O O . ALA A 1 111 ? 4.041 20.970 1.081 1.00 42.06 111 ALA A O 1
ATOM 862 N N . ALA A 1 112 ? 3.687 18.741 0.902 1.00 45.97 112 ALA A N 1
ATOM 863 C CA . ALA A 1 112 ? 5.046 18.275 0.655 1.00 45.97 112 ALA A CA 1
ATOM 864 C C . ALA A 1 112 ? 6.094 18.629 1.726 1.00 45.97 112 ALA A C 1
ATOM 866 O O . ALA A 1 112 ? 7.047 19.365 1.468 1.00 45.97 112 ALA A O 1
ATOM 867 N N . SER A 1 113 ? 6.060 17.932 2.866 1.00 41.28 113 SER A N 1
ATOM 868 C CA . SER A 1 113 ? 7.337 17.492 3.432 1.00 41.28 113 SER A CA 1
ATOM 869 C C . SER A 1 113 ? 7.868 16.376 2.534 1.00 41.28 113 SER A C 1
ATOM 871 O O . SER A 1 113 ? 7.635 15.192 2.763 1.00 41.28 113 SER A O 1
ATOM 873 N N . THR A 1 114 ? 8.582 16.752 1.469 1.00 42.19 114 THR A N 1
ATOM 874 C CA . THR A 1 114 ? 9.509 15.868 0.748 1.00 42.19 114 THR A CA 1
ATOM 875 C C . THR A 1 114 ? 10.644 15.463 1.687 1.00 42.19 114 THR A C 1
ATOM 877 O O . THR A 1 114 ? 11.804 15.815 1.495 1.00 42.19 114 THR A O 1
ATOM 880 N N . SER A 1 115 ? 10.318 14.717 2.734 1.00 44.50 115 SER A N 1
ATOM 881 C CA . SER A 1 115 ? 11.282 13.968 3.513 1.00 44.50 115 SER A CA 1
ATOM 882 C C . SER A 1 115 ? 11.387 12.607 2.848 1.00 44.50 115 SER A C 1
ATOM 884 O O . SER A 1 115 ? 10.788 11.627 3.279 1.00 44.50 115 SER A O 1
ATOM 886 N N . ALA A 1 116 ? 12.174 12.553 1.774 1.00 47.50 116 ALA A N 1
ATOM 887 C CA . ALA A 1 116 ? 12.583 11.334 1.074 1.00 47.50 116 ALA A CA 1
ATOM 888 C C . ALA A 1 116 ? 13.466 10.399 1.944 1.00 47.50 116 ALA A C 1
ATOM 890 O O . ALA A 1 116 ? 14.285 9.641 1.430 1.00 47.50 116 ALA A O 1
ATOM 891 N N . ALA A 1 117 ? 13.310 10.463 3.267 1.00 48.09 117 ALA A N 1
ATOM 892 C CA . ALA A 1 117 ? 14.048 9.736 4.287 1.00 48.09 117 ALA A CA 1
ATOM 893 C C . ALA A 1 117 ? 13.093 9.281 5.408 1.00 48.09 117 ALA A C 1
ATOM 895 O O . ALA A 1 117 ? 13.375 9.438 6.591 1.00 48.09 117 ALA A O 1
ATOM 896 N N . GLY A 1 118 ? 11.924 8.750 5.046 1.00 57.56 118 GLY A N 1
ATOM 897 C CA . GLY A 1 118 ? 11.191 7.883 5.965 1.00 57.56 118 GLY A CA 1
ATOM 898 C C . GLY A 1 118 ? 11.953 6.567 6.129 1.00 57.56 118 GLY A C 1
ATOM 899 O O . GLY A 1 118 ? 12.452 6.023 5.143 1.00 57.56 118 GLY A O 1
ATOM 900 N N . GLU A 1 119 ? 12.047 6.051 7.356 1.00 72.69 119 GLU A N 1
ATOM 901 C CA . GLU A 1 119 ? 12.541 4.693 7.611 1.00 72.69 119 GLU A CA 1
ATOM 902 C C . GLU A 1 119 ? 11.769 3.692 6.739 1.00 72.69 119 GLU A C 1
ATOM 904 O O . GLU A 1 119 ? 10.560 3.852 6.522 1.00 72.69 119 GLU A O 1
ATOM 909 N N . GLN A 1 120 ? 12.466 2.685 6.212 1.00 83.00 120 GLN A N 1
ATOM 910 C CA . GLN A 1 120 ? 11.845 1.660 5.383 1.00 83.00 120 GLN A CA 1
ATOM 911 C C . GLN A 1 120 ? 10.758 0.951 6.193 1.00 83.00 120 GLN A C 1
ATOM 913 O O . GLN A 1 120 ? 11.014 0.440 7.278 1.00 83.00 120 GLN A O 1
ATOM 918 N N . ALA A 1 121 ? 9.530 0.991 5.683 1.00 87.50 121 ALA A N 1
ATOM 919 C CA . ALA A 1 121 ? 8.377 0.382 6.324 1.00 87.50 121 ALA A CA 1
ATOM 920 C C . ALA A 1 121 ? 8.322 -1.104 5.985 1.00 87.50 121 ALA A C 1
ATOM 922 O O . ALA A 1 121 ? 8.305 -1.960 6.868 1.00 87.50 121 ALA A O 1
ATOM 923 N N . ARG A 1 122 ? 8.310 -1.404 4.683 1.00 92.06 122 ARG A N 1
ATOM 924 C CA . ARG A 1 122 ? 8.150 -2.766 4.182 1.00 92.06 122 ARG A CA 1
ATOM 925 C C . ARG A 1 122 ? 8.969 -3.037 2.942 1.00 92.06 122 ARG A C 1
ATOM 927 O O . ARG A 1 122 ? 9.053 -2.200 2.038 1.00 92.06 122 ARG A O 1
ATOM 934 N N . THR A 1 123 ? 9.432 -4.276 2.852 1.00 95.00 123 THR A N 1
ATOM 935 C CA . THR A 1 123 ? 10.051 -4.851 1.664 1.00 95.00 123 THR A CA 1
ATOM 936 C C . THR A 1 123 ? 9.149 -5.919 1.061 1.00 95.00 123 THR A C 1
ATOM 938 O O . THR A 1 123 ? 8.797 -6.897 1.713 1.00 95.00 123 THR A O 1
ATOM 941 N N . TYR A 1 124 ? 8.835 -5.753 -0.219 1.00 95.44 124 TYR A N 1
ATOM 942 C CA . TYR A 1 124 ? 8.087 -6.677 -1.058 1.00 95.44 124 TYR A CA 1
ATOM 943 C C . TYR A 1 124 ? 9.075 -7.305 -2.036 1.00 95.44 124 TYR A C 1
ATOM 945 O O . TYR A 1 124 ? 9.702 -6.602 -2.828 1.00 95.44 124 TYR A O 1
ATOM 953 N N . VAL A 1 125 ? 9.235 -8.620 -1.990 1.00 94.06 125 VAL A N 1
ATOM 954 C CA . VAL A 1 125 ? 10.037 -9.370 -2.959 1.00 94.06 125 VAL A CA 1
ATOM 955 C C . VAL A 1 125 ? 9.073 -10.152 -3.831 1.00 94.06 125 VAL A C 1
ATOM 957 O O . VAL A 1 125 ? 8.279 -10.920 -3.298 1.00 94.06 125 VAL A O 1
ATOM 960 N N . LEU A 1 126 ? 9.130 -9.934 -5.147 1.00 90.12 126 LEU A N 1
ATOM 961 C CA . LEU A 1 126 ? 8.308 -10.641 -6.129 1.00 90.12 126 LEU A CA 1
ATOM 962 C C . LEU A 1 126 ? 9.195 -11.276 -7.195 1.00 90.12 126 LEU A C 1
ATOM 964 O O . LEU A 1 126 ? 9.968 -10.572 -7.841 1.00 90.12 126 LEU A O 1
ATOM 968 N N . HIS A 1 127 ? 9.027 -12.582 -7.401 1.00 80.38 127 HIS A N 1
ATOM 969 C CA . HIS A 1 127 ? 9.783 -13.449 -8.310 1.00 80.38 127 HIS A CA 1
ATOM 970 C C . HIS A 1 127 ? 11.329 -13.399 -8.171 1.00 80.38 127 HIS A C 1
ATOM 972 O O . HIS A 1 127 ? 11.965 -12.343 -8.217 1.00 80.38 127 HIS A O 1
ATOM 978 N N . PRO A 1 128 ? 12.012 -14.558 -8.075 1.00 73.12 128 PRO A N 1
ATOM 979 C CA . PRO A 1 128 ? 11.486 -15.930 -8.079 1.00 73.12 128 PRO A CA 1
ATOM 980 C C . PRO A 1 128 ? 10.903 -16.375 -6.729 1.00 73.12 128 PRO A C 1
ATOM 982 O O . PRO A 1 128 ? 10.318 -17.446 -6.646 1.00 73.12 128 PRO A O 1
ATOM 985 N N . SER A 1 129 ? 11.070 -15.569 -5.684 1.00 81.12 129 SER A N 1
ATOM 986 C CA . SER A 1 129 ? 10.470 -15.790 -4.370 1.00 81.12 129 SER A CA 1
ATOM 987 C C . SER A 1 129 ? 9.449 -14.700 -4.107 1.00 81.12 129 SER A C 1
ATOM 989 O O . SER A 1 129 ? 9.609 -13.576 -4.588 1.00 81.12 129 SER A O 1
ATOM 991 N N . GLU A 1 130 ? 8.429 -15.034 -3.334 1.00 90.12 130 GLU A N 1
ATOM 992 C CA . GLU A 1 130 ? 7.384 -14.107 -2.935 1.00 90.12 130 GLU A CA 1
ATOM 993 C C . GLU A 1 130 ? 7.435 -13.971 -1.421 1.00 90.12 130 GLU A C 1
ATOM 995 O O . GLU A 1 130 ? 7.384 -14.954 -0.687 1.00 90.12 130 GLU A O 1
ATOM 1000 N N . SER A 1 131 ? 7.662 -12.752 -0.945 1.00 94.12 131 SER A N 1
ATOM 1001 C CA . SER A 1 131 ? 7.570 -12.468 0.481 1.00 94.12 131 SER A CA 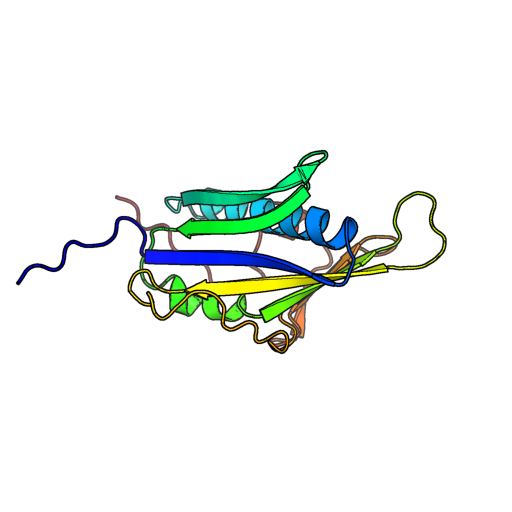1
ATOM 1002 C C . SER A 1 131 ? 7.372 -10.990 0.735 1.00 94.12 131 SER A C 1
ATOM 1004 O O . SER A 1 131 ? 7.916 -10.153 0.011 1.00 94.12 131 SER A O 1
ATOM 1006 N N . VAL A 1 132 ? 6.667 -10.685 1.816 1.00 96.19 132 VAL A N 1
ATOM 1007 C CA . VAL A 1 132 ? 6.539 -9.332 2.346 1.00 96.19 132 VAL A CA 1
ATOM 1008 C C . VAL A 1 132 ? 7.070 -9.335 3.767 1.00 96.19 132 VAL A C 1
ATOM 1010 O O . VAL A 1 132 ? 6.642 -10.148 4.585 1.00 96.19 132 VAL A O 1
ATOM 1013 N N . THR A 1 133 ? 8.004 -8.434 4.042 1.00 95.38 133 THR A N 1
ATOM 1014 C CA . THR A 1 133 ? 8.612 -8.249 5.359 1.00 95.38 133 THR A CA 1
ATOM 1015 C C . THR A 1 133 ? 8.358 -6.824 5.823 1.00 95.38 133 THR A C 1
ATOM 1017 O O . THR A 1 133 ? 8.576 -5.879 5.066 1.00 95.38 133 THR A O 1
ATOM 1020 N N . ASP A 1 134 ? 7.917 -6.680 7.063 1.00 94.12 134 ASP A N 1
ATOM 1021 C CA . ASP A 1 134 ? 7.863 -5.417 7.781 1.00 94.12 134 ASP A CA 1
ATOM 1022 C C . ASP A 1 134 ? 9.197 -5.189 8.488 1.00 94.12 134 ASP A C 1
ATOM 1024 O O . ASP A 1 134 ? 9.595 -5.947 9.374 1.00 94.12 134 ASP A O 1
ATOM 1028 N N . ASP A 1 135 ? 9.920 -4.166 8.043 1.00 90.69 135 ASP A N 1
ATOM 1029 C CA . ASP A 1 135 ? 11.297 -3.915 8.468 1.00 90.69 135 ASP A CA 1
ATOM 1030 C C . ASP A 1 135 ? 11.369 -3.350 9.901 1.00 90.69 135 ASP A C 1
ATOM 1032 O O . ASP A 1 135 ? 12.432 -3.374 10.520 1.00 90.69 135 ASP A O 1
ATOM 1036 N N . ARG A 1 136 ? 10.241 -2.890 10.462 1.00 87.69 136 ARG A N 1
ATOM 1037 C CA . ARG A 1 136 ? 10.166 -2.309 11.814 1.00 87.69 136 ARG A CA 1
ATOM 1038 C C . ARG A 1 136 ? 9.883 -3.352 12.877 1.00 87.69 136 ARG A C 1
ATOM 1040 O O . ARG A 1 136 ? 10.453 -3.317 13.963 1.00 87.69 136 ARG A O 1
ATOM 1047 N N . THR A 1 137 ? 8.960 -4.256 12.574 1.00 90.56 137 THR A N 1
ATOM 1048 C CA . THR A 1 137 ? 8.504 -5.296 13.506 1.00 90.56 137 THR A CA 1
ATOM 1049 C C . THR A 1 137 ? 9.210 -6.631 13.284 1.00 90.56 137 THR A C 1
ATOM 1051 O O . THR A 1 137 ? 9.209 -7.479 14.174 1.00 90.56 137 THR A O 1
ATOM 1054 N N . GLY A 1 138 ? 9.805 -6.836 12.105 1.00 90.38 138 GLY A N 1
ATOM 1055 C CA . GLY A 1 138 ? 10.348 -8.121 11.670 1.00 90.38 138 GLY A CA 1
ATOM 1056 C C . GLY A 1 138 ? 9.276 -9.129 11.241 1.00 90.38 138 GLY A C 1
ATOM 1057 O O . GLY A 1 138 ? 9.618 -10.264 10.903 1.00 90.38 138 GLY A O 1
ATOM 1058 N N . ALA A 1 139 ? 7.992 -8.747 11.245 1.00 92.50 139 ALA A N 1
ATOM 1059 C CA . ALA A 1 139 ? 6.910 -9.599 10.770 1.00 92.50 139 ALA A CA 1
ATOM 1060 C C . ALA A 1 139 ? 7.102 -9.919 9.280 1.00 92.50 139 ALA A C 1
ATOM 1062 O O . ALA A 1 139 ? 7.458 -9.051 8.484 1.00 92.50 139 ALA A O 1
ATOM 1063 N N . ARG A 1 140 ? 6.864 -11.172 8.884 1.00 94.75 140 ARG A N 1
ATOM 1064 C CA . ARG A 1 140 ? 7.044 -11.628 7.501 1.00 94.75 140 ARG A CA 1
ATOM 1065 C C . ARG A 1 140 ? 5.947 -12.602 7.099 1.00 94.75 140 ARG A C 1
ATOM 1067 O O . ARG A 1 140 ? 5.556 -13.456 7.889 1.00 94.75 140 ARG A O 1
ATOM 1074 N N . THR A 1 141 ? 5.532 -12.522 5.841 1.00 95.06 141 THR A N 1
ATOM 1075 C CA . THR A 1 141 ? 4.706 -13.529 5.167 1.00 95.06 141 THR A CA 1
ATOM 1076 C C . THR A 1 141 ? 5.336 -13.941 3.840 1.00 95.06 141 THR A C 1
ATOM 1078 O O . THR A 1 141 ? 6.061 -13.164 3.213 1.00 95.06 141 THR A O 1
ATOM 1081 N N . GLU A 1 142 ? 5.075 -15.176 3.423 1.00 94.12 142 GLU A N 1
ATOM 1082 C CA . GLU A 1 142 ? 5.461 -15.713 2.110 1.00 94.12 142 GLU A CA 1
ATOM 1083 C C . GLU A 1 142 ? 4.313 -15.619 1.097 1.00 94.12 142 GLU A C 1
ATOM 1085 O O . GLU A 1 142 ? 4.535 -15.721 -0.104 1.00 94.12 142 GLU A O 1
ATOM 1090 N N . ASP A 1 143 ? 3.094 -15.342 1.564 1.00 93.56 143 ASP A N 1
ATOM 1091 C CA . ASP A 1 143 ? 1.939 -15.114 0.700 1.00 93.56 143 ASP A CA 1
ATOM 1092 C C . ASP A 1 143 ? 1.838 -13.626 0.344 1.00 93.56 143 ASP A C 1
ATOM 1094 O O . ASP A 1 143 ? 1.046 -12.862 0.902 1.00 93.56 143 ASP A O 1
ATOM 1098 N N . ALA A 1 144 ? 2.712 -13.182 -0.563 1.00 93.56 144 ALA A N 1
ATOM 1099 C CA . ALA A 1 144 ? 2.699 -11.797 -1.030 1.00 93.56 144 ALA A CA 1
ATOM 1100 C C . ALA A 1 144 ? 1.401 -11.452 -1.774 1.00 93.56 144 ALA A C 1
ATOM 1102 O O . ALA A 1 144 ? 0.973 -10.297 -1.759 1.00 93.56 144 ALA A O 1
ATOM 1103 N N . GLN A 1 145 ? 0.766 -12.440 -2.407 1.00 92.75 145 GLN A N 1
ATOM 1104 C CA . GLN A 1 145 ? -0.457 -12.225 -3.163 1.00 92.75 145 GLN A CA 1
ATOM 1105 C C . GLN A 1 145 ? -1.633 -11.904 -2.240 1.00 92.75 145 GLN A C 1
ATOM 1107 O O . GLN A 1 145 ? -2.328 -10.922 -2.493 1.00 92.75 145 GLN A O 1
ATOM 1112 N N . ALA A 1 146 ? -1.794 -12.632 -1.129 1.00 93.88 146 ALA A N 1
ATOM 1113 C CA . ALA A 1 146 ? -2.794 -12.309 -0.112 1.00 93.88 146 ALA A CA 1
ATOM 1114 C C . ALA A 1 146 ? -2.629 -10.874 0.413 1.00 93.88 146 ALA A C 1
ATOM 1116 O O . ALA A 1 146 ? -3.613 -10.140 0.529 1.00 93.88 146 ALA A O 1
ATOM 1117 N N . VAL A 1 147 ? -1.384 -10.434 0.636 1.00 95.50 147 VAL A N 1
ATOM 1118 C CA . VAL A 1 147 ? -1.087 -9.050 1.040 1.00 95.50 147 VAL A CA 1
ATOM 1119 C C . VAL A 1 147 ? -1.588 -8.064 -0.011 1.00 95.50 147 VAL A C 1
ATOM 1121 O O . VAL A 1 147 ? -2.357 -7.171 0.330 1.00 95.50 147 VAL A O 1
ATOM 1124 N N . PHE A 1 148 ? -1.230 -8.237 -1.291 1.00 95.31 148 PHE A N 1
ATOM 1125 C CA . PHE A 1 148 ? -1.701 -7.365 -2.381 1.00 95.31 148 PHE A CA 1
ATOM 1126 C C . PHE A 1 148 ? -3.213 -7.446 -2.639 1.00 95.31 148 PHE A C 1
ATOM 1128 O O . PHE A 1 148 ? -3.796 -6.505 -3.193 1.00 95.31 148 PHE A O 1
ATOM 1135 N N . ASP A 1 149 ? -3.849 -8.539 -2.229 1.00 94.69 149 ASP A N 1
ATOM 1136 C CA . ASP A 1 149 ? -5.296 -8.721 -2.251 1.00 94.69 149 ASP A CA 1
ATOM 1137 C C . ASP A 1 149 ? -6.002 -8.076 -1.045 1.00 94.69 149 ASP A C 1
ATOM 1139 O O . ASP A 1 149 ? -7.231 -8.044 -1.009 1.00 94.69 149 ASP A O 1
ATOM 1143 N N . GLY A 1 150 ? -5.250 -7.461 -0.126 1.00 92.75 150 GLY A N 1
ATOM 1144 C CA . GLY A 1 150 ? -5.764 -6.665 0.989 1.00 92.75 150 GLY A CA 1
ATOM 1145 C C . GLY A 1 150 ? -5.706 -7.364 2.347 1.00 92.75 150 GLY A C 1
ATOM 1146 O O . GLY A 1 150 ? -6.222 -6.818 3.324 1.00 92.75 150 GLY A O 1
ATOM 1147 N N . ASP A 1 151 ? -5.090 -8.546 2.446 1.00 93.62 151 ASP A N 1
ATOM 1148 C CA . ASP A 1 151 ? -4.863 -9.218 3.726 1.00 93.62 151 ASP A CA 1
ATOM 1149 C C . ASP A 1 151 ? -3.646 -8.628 4.452 1.00 93.62 151 ASP A C 1
ATOM 1151 O O . ASP A 1 151 ? -2.528 -9.141 4.403 1.00 93.62 151 ASP A O 1
ATOM 1155 N N . LEU A 1 152 ? -3.869 -7.490 5.112 1.00 92.62 152 LEU A N 1
ATOM 1156 C CA . LEU A 1 152 ? -2.856 -6.809 5.923 1.00 92.62 152 LEU A CA 1
ATOM 1157 C C . LEU A 1 152 ? -2.854 -7.269 7.385 1.00 92.62 152 LEU A C 1
ATOM 1159 O O . LEU A 1 152 ? -2.105 -6.712 8.185 1.00 92.62 152 LEU A O 1
ATOM 1163 N N . SER A 1 153 ? -3.641 -8.288 7.743 1.00 90.19 153 SER A N 1
ATOM 1164 C CA . SER A 1 153 ? -3.708 -8.838 9.103 1.00 90.19 153 SER A CA 1
ATOM 1165 C C . SER A 1 153 ? -2.351 -9.236 9.714 1.00 90.19 153 SER A C 1
ATOM 1167 O O . SER A 1 153 ? -2.213 -9.105 10.929 1.00 90.19 153 SER A O 1
ATOM 1169 N N . PRO A 1 154 ? -1.324 -9.671 8.947 1.00 88.94 154 PRO A N 1
ATOM 1170 C CA . PRO A 1 154 ? 0.003 -9.932 9.513 1.00 88.94 154 PRO A CA 1
ATOM 1171 C C . PRO A 1 154 ? 0.738 -8.689 10.034 1.00 88.94 154 PRO A C 1
ATOM 1173 O O . PRO A 1 154 ? 1.683 -8.827 10.808 1.00 88.94 154 PRO A O 1
ATOM 1176 N N . PHE A 1 155 ? 0.349 -7.492 9.588 1.00 90.44 155 PHE A N 1
ATOM 1177 C CA . PHE A 1 155 ? 1.094 -6.254 9.837 1.00 90.44 155 PHE A CA 1
ATOM 1178 C C . PHE A 1 155 ? 0.272 -5.172 10.535 1.00 90.44 155 PHE A C 1
ATOM 1180 O O . PHE A 1 155 ? 0.817 -4.357 11.278 1.00 90.44 155 PHE A O 1
ATOM 1187 N N . LEU A 1 156 ? -1.036 -5.154 10.293 1.00 88.75 156 LEU A N 1
ATOM 1188 C CA . LEU A 1 156 ? -1.970 -4.212 10.881 1.00 88.75 156 LEU A CA 1
ATOM 1189 C C . LEU A 1 156 ? -2.840 -4.904 11.932 1.00 88.75 156 LEU A C 1
ATOM 1191 O O . LEU A 1 156 ? -3.274 -6.039 11.722 1.00 88.75 156 LEU A O 1
ATOM 1195 N N . PRO A 1 157 ? -3.148 -4.221 13.049 1.00 80.25 157 PRO A N 1
ATOM 1196 C CA . PRO A 1 157 ? -4.116 -4.730 14.006 1.00 80.25 157 PRO A CA 1
ATOM 1197 C C . PRO A 1 157 ? -5.499 -4.828 13.358 1.00 80.25 157 PRO A C 1
ATOM 1199 O O . PRO A 1 157 ? -5.847 -4.026 12.486 1.00 80.25 157 PRO A O 1
ATOM 1202 N N . ASP A 1 158 ? -6.300 -5.784 13.825 1.00 71.50 158 ASP A N 1
ATOM 1203 C CA . ASP A 1 158 ? -7.642 -5.992 13.295 1.00 71.50 158 ASP A CA 1
ATOM 1204 C C . ASP A 1 158 ? -8.504 -4.738 13.493 1.00 71.50 158 ASP A C 1
ATOM 1206 O O . ASP A 1 158 ? -8.613 -4.175 14.592 1.00 71.50 158 ASP A O 1
ATOM 1210 N N . VAL A 1 159 ? -9.095 -4.265 12.399 1.00 67.75 159 VAL A N 1
ATOM 1211 C CA . VAL A 1 159 ? -9.973 -3.103 12.422 1.00 67.75 159 VAL A CA 1
ATOM 1212 C C . VAL A 1 159 ? -11.380 -3.636 12.557 1.00 67.75 159 VAL A C 1
ATOM 1214 O O . VAL A 1 159 ? -11.998 -4.036 11.577 1.00 67.75 159 VAL A O 1
ATOM 1217 N N . ALA A 1 160 ? -11.894 -3.625 13.787 1.00 60.50 160 ALA A N 1
ATOM 1218 C CA . ALA A 1 160 ? -13.309 -3.873 14.006 1.00 60.50 160 ALA A CA 1
ATOM 1219 C C . ALA A 1 160 ? -14.113 -2.883 13.152 1.00 60.50 160 ALA A C 1
ATOM 1221 O O . ALA A 1 160 ? -14.079 -1.674 13.402 1.00 60.50 160 ALA A O 1
ATOM 1222 N N . ALA A 1 161 ? -14.805 -3.406 12.138 1.00 55.31 161 ALA A N 1
ATOM 1223 C CA . ALA A 1 161 ? -15.776 -2.659 11.363 1.00 55.31 161 ALA A CA 1
ATOM 1224 C C . ALA A 1 161 ? -16.798 -2.096 12.351 1.00 55.31 161 ALA A C 1
ATOM 1226 O O . ALA A 1 161 ? -17.530 -2.853 12.998 1.00 55.31 161 ALA A O 1
ATOM 1227 N N . GLN A 1 162 ? -16.833 -0.776 12.515 1.00 52.91 162 GLN A N 1
ATOM 1228 C CA . GLN A 1 162 ? -17.924 -0.155 13.248 1.00 52.91 162 GLN A CA 1
ATOM 1229 C C . GLN A 1 162 ? -19.165 -0.323 12.376 1.00 52.91 162 GLN A C 1
ATOM 1231 O O . GLN A 1 162 ? -19.340 0.370 11.376 1.00 52.91 162 GLN A O 1
ATOM 1236 N N . ARG A 1 163 ? -19.976 -1.337 12.703 1.00 44.50 163 ARG A N 1
ATOM 1237 C CA . ARG A 1 163 ? -21.308 -1.491 12.120 1.00 44.50 163 ARG A CA 1
ATOM 1238 C C . ARG A 1 163 ? -22.112 -0.218 12.421 1.00 44.50 163 ARG A C 1
ATOM 1240 O O . ARG A 1 163 ? -21.987 0.286 13.538 1.00 44.50 163 ARG A O 1
ATOM 1247 N N . PRO A 1 164 ? -22.915 0.270 11.459 1.00 50.44 164 PRO A N 1
ATOM 1248 C CA . PRO A 1 164 ? -23.843 1.366 11.709 1.00 50.44 164 PRO A CA 1
ATOM 1249 C C . PRO A 1 164 ? -24.848 1.014 12.812 1.00 50.44 164 PRO A C 1
ATOM 1251 O O . PRO A 1 164 ? -25.153 -0.196 12.982 1.00 50.44 164 PRO A O 1
#

Secondary structure (DSSP, 8-state):
--PPPPS-SEEEEEEE-SSTHHHHHHHHHHHHHHHHHHHHTT-EEEEEEEEE-STT-EEEEEEEEE-TTHHHHGGGG-EEEEEEE--TT-SS-EEEEEEEEEE-TT----S------PPEEEEEEESSS-EEEETTT--EES-HHHHHTT--TTTS--------